Protein AF-A0A536Z4D2-F1 (afdb_monomer)

Sequence (82 aa):
MGLQGEIVDPLTRERRPLVDDVCATLDALRANARSDDDEALREIARCIEDGNDAAWLRQRFAETGSLGRVVGMQLERFAGKS

Structure (mmCIF, N/CA/C/O backbone):
data_AF-A0A536Z4D2-F1
#
_entry.id   AF-A0A536Z4D2-F1
#
loop_
_atom_site.group_PDB
_atom_site.id
_atom_site.type_symbol
_atom_site.label_atom_id
_atom_site.label_alt_id
_atom_site.label_comp_id
_atom_site.label_asym_id
_atom_site.label_entity_id
_atom_site.label_seq_id
_atom_site.pdbx_PDB_ins_code
_atom_site.Cartn_x
_atom_site.Cartn_y
_atom_site.Cartn_z
_atom_site.occupancy
_atom_site.B_iso_or_equiv
_atom_site.auth_seq_id
_atom_site.auth_comp_id
_atom_site.auth_asym_id
_atom_site.auth_atom_id
_atom_site.pdbx_PDB_model_num
ATOM 1 N N . MET A 1 1 ? -9.520 -1.627 -2.777 1.00 60.56 1 MET A N 1
ATOM 2 C CA . MET A 1 1 ? -8.318 -1.184 -2.023 1.00 60.56 1 MET A CA 1
ATOM 3 C C . MET A 1 1 ? -7.459 -0.298 -2.910 1.00 60.56 1 MET A C 1
ATOM 5 O O . MET A 1 1 ? -7.603 -0.406 -4.113 1.00 60.56 1 MET A O 1
ATOM 9 N N . GLY A 1 2 ? -6.577 0.544 -2.356 1.00 71.06 2 GLY A N 1
ATOM 10 C CA . GLY A 1 2 ? -5.794 1.519 -3.141 1.00 71.06 2 GLY A CA 1
ATOM 11 C C . GLY A 1 2 ? -5.032 0.933 -4.341 1.00 71.06 2 GLY A C 1
ATOM 12 O O . GLY A 1 2 ? -5.036 1.542 -5.399 1.00 71.06 2 GLY A O 1
ATOM 13 N N . LEU A 1 3 ? -4.483 -0.282 -4.214 1.00 78.75 3 LEU A N 1
ATOM 14 C CA . LEU A 1 3 ? -3.763 -0.984 -5.292 1.00 78.75 3 LEU A CA 1
ATOM 15 C C . LEU A 1 3 ? -4.661 -1.534 -6.418 1.00 78.75 3 LEU A C 1
ATOM 17 O O . LEU A 1 3 ? -4.156 -1.903 -7.468 1.00 78.75 3 LEU A O 1
ATOM 21 N N . GLN A 1 4 ? -5.984 -1.556 -6.230 1.00 80.12 4 GLN A N 1
ATOM 22 C CA . GLN A 1 4 ? -6.955 -1.908 -7.280 1.00 80.12 4 GLN A CA 1
ATOM 23 C C . GLN A 1 4 ? -7.306 -0.708 -8.179 1.00 80.12 4 GLN A C 1
ATOM 25 O O . GLN A 1 4 ? -8.248 -0.783 -8.962 1.00 80.12 4 GLN A O 1
ATOM 30 N N . GLY A 1 5 ? -6.619 0.426 -8.008 1.00 87.06 5 GLY A N 1
ATOM 31 C CA . GLY A 1 5 ? -6.785 1.603 -8.854 1.00 87.06 5 GLY A CA 1
ATOM 32 C C . GLY A 1 5 ? -6.097 1.462 -10.213 1.00 87.06 5 GLY A C 1
ATOM 33 O O . GLY A 1 5 ? -5.393 0.490 -10.484 1.00 87.06 5 GLY A O 1
ATOM 34 N N . GLU A 1 6 ? -6.273 2.481 -11.046 1.00 92.94 6 GLU A N 1
ATOM 35 C CA . GLU A 1 6 ? -5.559 2.643 -12.313 1.00 92.94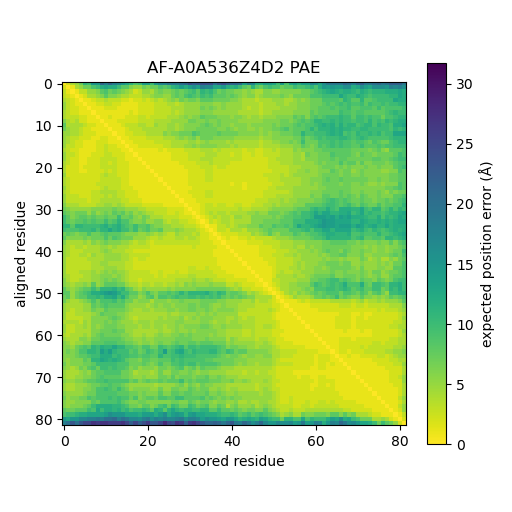 6 GLU A CA 1
ATOM 36 C C . GLU A 1 6 ? -4.567 3.804 -12.206 1.00 92.94 6 GLU A C 1
ATOM 38 O O . GLU A 1 6 ? -4.831 4.797 -11.523 1.00 92.94 6 GLU A O 1
ATOM 43 N N . ILE A 1 7 ? -3.458 3.702 -12.932 1.00 92.50 7 ILE A N 1
AT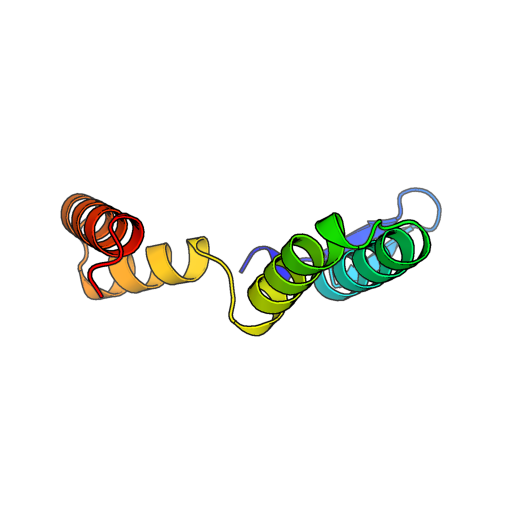OM 44 C CA . ILE A 1 7 ? -2.574 4.827 -13.236 1.00 92.50 7 ILE A CA 1
ATOM 45 C C . ILE A 1 7 ? -2.753 5.220 -14.704 1.00 92.50 7 ILE A C 1
ATOM 47 O O . ILE A 1 7 ? -3.001 4.369 -15.561 1.00 92.50 7 ILE A O 1
ATOM 51 N N . VAL A 1 8 ? -2.659 6.521 -14.984 1.00 94.31 8 VAL A N 1
ATOM 52 C CA . VAL A 1 8 ? -2.699 7.068 -16.343 1.00 94.31 8 VAL A CA 1
ATOM 53 C C . VAL A 1 8 ? -1.308 7.562 -16.700 1.00 94.31 8 VAL A C 1
ATOM 55 O O . VAL A 1 8 ? -0.792 8.463 -16.036 1.00 94.31 8 VAL A O 1
ATOM 58 N N . ASP A 1 9 ? -0.721 7.009 -17.756 1.00 90.75 9 ASP A N 1
ATOM 59 C CA . ASP A 1 9 ? 0.509 7.547 -18.326 1.00 90.75 9 ASP A CA 1
ATOM 60 C C . ASP A 1 9 ? 0.207 8.930 -18.946 1.00 90.75 9 ASP A C 1
ATOM 62 O O . ASP A 1 9 ? -0.650 9.037 -19.829 1.00 90.75 9 ASP A O 1
ATOM 66 N N . PRO A 1 10 ? 0.855 10.021 -18.503 1.00 90.44 10 PRO A N 1
ATOM 67 C CA . PRO A 1 10 ? 0.534 11.362 -18.988 1.00 90.44 10 PRO A CA 1
ATOM 68 C C . PRO A 1 10 ? 0.991 11.616 -20.433 1.00 90.44 10 PRO A C 1
ATOM 70 O O . PRO A 1 10 ? 0.461 12.516 -21.088 1.00 90.44 10 PRO A O 1
ATOM 73 N N . LEU A 1 11 ? 1.964 10.849 -20.930 1.00 94.75 11 LEU A N 1
ATOM 74 C CA . LEU A 1 11 ? 2.522 10.968 -22.272 1.00 94.75 11 LEU A CA 1
ATOM 75 C C . LEU A 1 11 ? 1.694 10.169 -23.286 1.00 94.75 11 LEU A C 1
ATOM 77 O O . LEU A 1 11 ? 1.347 10.697 -24.342 1.00 94.75 11 LEU A O 1
ATOM 81 N N . THR A 1 12 ? 1.355 8.919 -22.965 1.00 95.06 12 THR A N 1
ATOM 82 C CA . THR A 1 12 ? 0.637 8.006 -23.874 1.00 95.06 12 THR A CA 1
ATOM 83 C C . THR A 1 12 ? -0.876 8.000 -23.655 1.00 95.06 12 THR A C 1
ATOM 85 O O . THR A 1 12 ? -1.621 7.593 -24.546 1.00 95.06 12 THR A O 1
ATOM 88 N N . ARG A 1 13 ? -1.346 8.490 -22.497 1.00 94.06 13 ARG A N 1
ATOM 89 C CA . ARG A 1 13 ? -2.736 8.400 -22.004 1.00 94.06 13 ARG A CA 1
ATOM 90 C C . ARG A 1 13 ? -3.228 6.974 -21.772 1.00 94.06 13 ARG A C 1
ATOM 92 O O . ARG A 1 13 ? -4.433 6.761 -21.617 1.00 94.06 13 ARG A O 1
ATOM 99 N N . GLU A 1 14 ? -2.319 6.009 -21.741 1.00 94.81 14 GLU A N 1
ATOM 100 C CA . GLU A 1 14 ? -2.646 4.626 -21.436 1.00 94.81 14 GLU A CA 1
ATOM 101 C C . GLU A 1 14 ? -3.071 4.490 -19.971 1.00 94.81 14 GLU A C 1
ATOM 103 O O . GLU A 1 14 ? -2.486 5.103 -19.076 1.00 94.81 14 GLU A O 1
ATOM 108 N N . ARG A 1 15 ? -4.112 3.690 -19.739 1.00 94.44 15 ARG A N 1
ATOM 109 C CA . ARG A 1 15 ? -4.564 3.294 -18.406 1.00 94.44 15 ARG A CA 1
ATOM 110 C C . ARG A 1 15 ? -4.046 1.902 -18.130 1.00 94.44 15 ARG A C 1
ATOM 112 O O . ARG A 1 15 ? -4.299 1.001 -18.926 1.00 94.44 15 ARG A O 1
ATOM 119 N N . ARG A 1 16 ? -3.389 1.721 -16.992 1.00 93.38 16 ARG A N 1
ATOM 120 C CA . ARG A 1 16 ? -2.957 0.398 -16.542 1.00 93.38 16 ARG A CA 1
ATOM 121 C C . ARG A 1 16 ? -3.293 0.176 -15.074 1.00 93.38 16 ARG A C 1
ATOM 123 O O . ARG A 1 16 ? -3.365 1.154 -14.320 1.00 93.38 16 ARG A O 1
ATOM 130 N N . PRO A 1 17 ? -3.505 -1.081 -14.654 1.00 92.19 17 PRO A N 1
ATOM 131 C CA . PRO A 1 17 ? -3.665 -1.396 -13.245 1.00 92.19 17 PRO A CA 1
ATOM 132 C C . PRO A 1 17 ? -2.459 -0.898 -12.445 1.00 92.19 17 PRO A C 1
ATOM 134 O O . PRO A 1 17 ? -1.311 -1.118 -12.829 1.00 92.19 17 PRO A O 1
ATOM 137 N N . LEU A 1 18 ? -2.716 -0.235 -11.317 1.00 90.75 18 LEU A N 1
ATOM 138 C CA . LEU A 1 18 ? -1.654 0.255 -10.435 1.00 90.75 18 LEU A CA 1
ATOM 139 C C . LEU A 1 18 ? -0.782 -0.898 -9.917 1.00 90.75 18 LEU A C 1
ATOM 141 O O . LEU A 1 18 ? 0.411 -0.723 -9.709 1.00 90.75 18 LEU A O 1
ATOM 145 N N . VAL A 1 19 ? -1.364 -2.085 -9.734 1.00 90.62 19 VAL A N 1
ATOM 146 C CA . VAL A 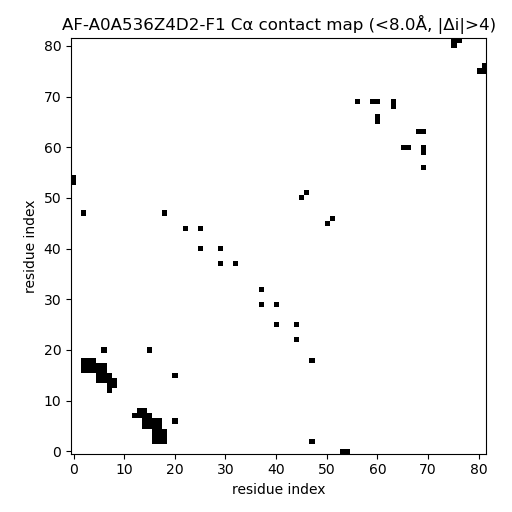1 19 ? -0.613 -3.284 -9.348 1.00 90.62 19 VAL A CA 1
ATOM 147 C C . VAL A 1 19 ? 0.447 -3.667 -10.382 1.00 90.62 19 VAL A C 1
ATOM 149 O O . VAL A 1 19 ? 1.591 -3.908 -10.006 1.00 90.62 19 VAL A O 1
ATOM 152 N N . ASP A 1 20 ? 0.108 -3.641 -11.670 1.00 91.06 20 ASP A N 1
ATOM 153 C CA . ASP A 1 20 ? 1.037 -4.002 -12.745 1.00 91.06 20 ASP A CA 1
ATOM 154 C C . ASP A 1 20 ? 2.178 -2.982 -12.842 1.00 91.06 20 ASP A C 1
ATOM 156 O O . ASP A 1 20 ? 3.339 -3.345 -13.023 1.00 91.06 20 ASP A O 1
ATOM 160 N N . ASP A 1 21 ? 1.852 -1.702 -12.651 1.00 92.06 21 ASP A N 1
ATOM 161 C CA . ASP A 1 21 ? 2.814 -0.600 -12.597 1.00 92.06 21 ASP A CA 1
ATOM 162 C C . ASP A 1 21 ? 3.819 -0.751 -11.443 1.00 92.06 21 ASP A C 1
ATOM 164 O O . ASP A 1 21 ? 5.034 -0.632 -11.638 1.00 92.06 21 ASP A O 1
ATOM 168 N N . VAL A 1 22 ? 3.324 -1.083 -10.247 1.00 91.31 22 VAL A N 1
ATOM 169 C CA . VAL A 1 22 ? 4.169 -1.320 -9.073 1.00 91.31 22 VAL A CA 1
ATOM 170 C C . VAL A 1 22 ? 5.039 -2.562 -9.276 1.00 91.31 22 VAL A C 1
ATOM 172 O O . VAL A 1 22 ? 6.232 -2.503 -8.986 1.00 91.31 22 VAL A O 1
ATOM 175 N N . CYS A 1 23 ? 4.498 -3.657 -9.817 1.00 91.69 23 CYS A N 1
ATOM 176 C CA . CYS A 1 23 ? 5.274 -4.862 -10.125 1.00 91.69 23 CYS A CA 1
ATOM 177 C C . CYS A 1 23 ? 6.409 -4.571 -11.116 1.00 91.69 23 CYS A C 1
ATOM 179 O O . CYS A 1 23 ? 7.563 -4.899 -10.836 1.00 91.69 23 CYS A O 1
ATOM 181 N N . ALA A 1 24 ? 6.113 -3.874 -12.218 1.00 92.62 24 ALA A N 1
ATOM 182 C CA . ALA A 1 24 ? 7.124 -3.470 -13.194 1.00 92.62 24 ALA A CA 1
ATOM 183 C C . ALA A 1 24 ? 8.203 -2.567 -12.568 1.00 92.62 24 ALA A C 1
ATOM 185 O O . ALA A 1 24 ? 9.390 -2.691 -12.877 1.00 92.62 24 ALA A O 1
ATOM 186 N N . THR A 1 25 ? 7.808 -1.685 -11.647 1.00 92.69 25 THR A N 1
ATOM 187 C CA . THR A 1 25 ? 8.743 -0.836 -10.900 1.00 92.69 25 THR A CA 1
ATOM 188 C C . THR A 1 25 ? 9.642 -1.662 -9.979 1.00 92.69 25 THR A C 1
ATOM 190 O O . THR A 1 25 ? 10.852 -1.441 -9.954 1.00 92.69 25 THR A O 1
ATOM 193 N N . LEU A 1 26 ? 9.092 -2.640 -9.251 1.00 93.62 26 LEU A N 1
ATOM 194 C CA . LEU A 1 26 ? 9.883 -3.536 -8.402 1.00 93.62 26 LEU A CA 1
ATOM 195 C C . LEU A 1 26 ? 10.900 -4.334 -9.224 1.00 93.62 26 LEU A C 1
ATOM 197 O O . LEU A 1 26 ? 12.047 -4.458 -8.802 1.00 93.62 26 LEU A O 1
ATOM 201 N N . ASP A 1 27 ? 10.523 -4.816 -10.408 1.00 92.38 27 ASP A N 1
ATOM 202 C CA . ASP A 1 27 ? 11.443 -5.522 -11.306 1.00 92.38 27 ASP A CA 1
ATOM 203 C C . ASP A 1 27 ? 12.574 -4.616 -11.814 1.00 92.38 27 ASP A C 1
ATOM 205 O O . ASP A 1 27 ? 13.741 -5.018 -11.818 1.00 92.38 27 ASP A O 1
ATOM 209 N N . ALA A 1 28 ? 12.267 -3.362 -12.158 1.00 94.06 28 ALA A N 1
ATOM 210 C CA . ALA A 1 28 ? 13.277 -2.377 -12.545 1.00 94.06 28 ALA A CA 1
ATOM 211 C C . ALA A 1 28 ? 14.243 -2.033 -11.392 1.00 94.06 28 ALA A C 1
ATOM 213 O O . ALA A 1 28 ? 15.445 -1.848 -11.614 1.00 94.06 28 ALA A O 1
ATOM 214 N N . LEU A 1 29 ? 13.740 -1.976 -10.154 1.00 93.69 29 LEU A N 1
ATOM 215 C CA . LEU A 1 29 ? 14.558 -1.753 -8.960 1.00 93.69 29 LEU A CA 1
ATOM 216 C C . LEU A 1 29 ? 15.451 -2.957 -8.653 1.00 93.69 29 LEU A C 1
ATOM 218 O O . LEU A 1 29 ? 16.635 -2.766 -8.384 1.00 93.69 29 LEU A O 1
ATOM 222 N N . ARG A 1 30 ? 14.931 -4.188 -8.765 1.00 91.06 30 ARG A N 1
ATOM 223 C CA . ARG A 1 30 ? 15.696 -5.432 -8.545 1.00 91.06 30 ARG A CA 1
ATOM 224 C C . ARG A 1 30 ? 16.948 -5.511 -9.410 1.00 91.06 30 ARG A C 1
ATOM 226 O O . ARG A 1 30 ? 17.981 -5.960 -8.929 1.00 91.06 30 ARG A O 1
ATOM 233 N N . ALA A 1 31 ? 16.884 -5.027 -10.650 1.00 88.69 31 ALA A N 1
ATOM 234 C CA . ALA A 1 31 ? 18.035 -5.005 -11.553 1.00 88.69 31 ALA A CA 1
ATOM 235 C C . ALA A 1 31 ? 19.222 -4.167 -11.030 1.00 88.69 31 ALA A C 1
ATOM 237 O O . ALA A 1 31 ? 20.353 -4.375 -11.463 1.00 88.69 31 ALA A O 1
ATOM 238 N N . ASN A 1 32 ? 18.973 -3.235 -10.105 1.00 89.50 32 ASN A N 1
ATOM 239 C CA . ASN A 1 32 ? 19.972 -2.330 -9.533 1.00 89.50 32 ASN A CA 1
ATOM 240 C C . ASN A 1 32 ? 20.124 -2.486 -8.008 1.00 89.50 32 ASN A C 1
ATOM 242 O O . ASN A 1 32 ? 20.912 -1.765 -7.394 1.00 89.50 32 ASN A O 1
ATOM 246 N N . ALA A 1 33 ? 19.358 -3.391 -7.397 1.00 89.31 33 ALA A N 1
ATOM 247 C CA . ALA A 1 33 ? 19.302 -3.588 -5.958 1.00 89.31 33 ALA A CA 1
ATOM 248 C C . ALA A 1 33 ? 20.586 -4.241 -5.437 1.00 89.31 33 ALA A C 1
ATOM 250 O O . ALA A 1 33 ? 21.168 -5.123 -6.077 1.00 89.31 33 ALA A O 1
ATOM 251 N N . ARG A 1 34 ? 21.025 -3.830 -4.245 1.00 91.88 34 ARG A N 1
ATOM 252 C CA . ARG A 1 34 ? 22.054 -4.564 -3.504 1.00 91.88 34 ARG A CA 1
ATOM 253 C C . ARG A 1 34 ? 21.420 -5.770 -2.816 1.00 91.88 34 ARG A C 1
ATOM 255 O O . ARG A 1 34 ? 20.205 -5.841 -2.654 1.00 91.88 34 ARG A O 1
ATOM 262 N N . SER A 1 35 ? 22.257 -6.701 -2.362 1.00 85.00 35 SER A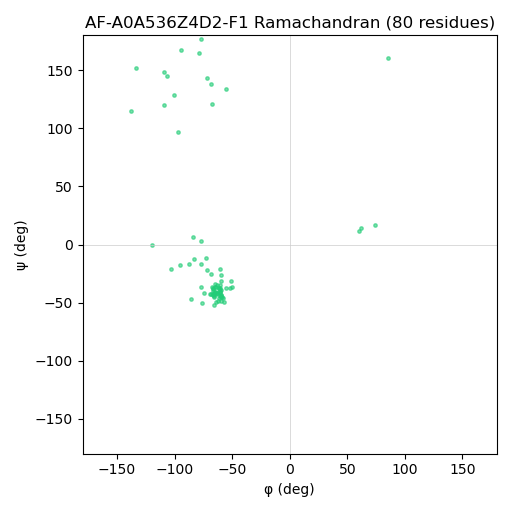 N 1
ATOM 263 C CA . SER A 1 35 ? 21.819 -7.860 -1.567 1.00 85.00 35 SER A CA 1
ATOM 264 C C . SER A 1 35 ? 20.935 -7.467 -0.383 1.00 85.00 35 SER A C 1
ATOM 266 O O . SER A 1 35 ? 19.974 -8.163 -0.074 1.00 85.00 35 SER A O 1
ATOM 268 N N . ASP A 1 36 ? 21.243 -6.334 0.244 1.00 89.81 36 ASP A N 1
ATOM 269 C CA . ASP A 1 36 ? 20.587 -5.874 1.468 1.00 89.81 36 ASP A CA 1
ATOM 270 C C . ASP A 1 36 ? 19.198 -5.263 1.190 1.00 89.81 36 ASP A C 1
ATOM 272 O O . ASP A 1 36 ? 18.375 -5.162 2.096 1.00 89.81 36 ASP A O 1
ATOM 276 N N . ASP A 1 37 ? 18.903 -4.905 -0.065 1.00 89.69 37 ASP A N 1
ATOM 277 C CA . ASP A 1 37 ? 17.623 -4.312 -0.479 1.00 89.69 37 ASP A CA 1
ATOM 278 C C . ASP A 1 37 ? 16.566 -5.381 -0.835 1.00 89.69 37 ASP A C 1
ATOM 280 O O . ASP A 1 37 ? 15.367 -5.100 -0.910 1.00 89.69 37 ASP A O 1
ATOM 284 N N . ASP A 1 38 ? 16.997 -6.625 -1.058 1.00 87.94 38 ASP A N 1
ATOM 285 C CA . ASP A 1 38 ? 16.171 -7.720 -1.579 1.00 87.94 38 ASP A CA 1
ATOM 286 C C . ASP A 1 38 ? 15.041 -8.123 -0.612 1.00 87.94 38 ASP A C 1
ATOM 288 O O . ASP A 1 38 ? 13.924 -8.443 -1.026 1.00 87.94 38 ASP A O 1
ATOM 292 N N . GLU A 1 39 ? 15.286 -8.046 0.700 1.00 89.81 39 GLU A N 1
ATOM 293 C CA . GLU A 1 39 ? 14.255 -8.302 1.712 1.00 89.81 39 GLU A CA 1
ATOM 294 C C . GLU A 1 39 ? 13.139 -7.252 1.679 1.00 89.81 39 GLU A C 1
ATOM 296 O O . GLU A 1 39 ? 11.959 -7.610 1.652 1.00 89.81 39 GLU A O 1
ATOM 301 N N . ALA A 1 40 ? 13.493 -5.968 1.586 1.00 90.69 40 ALA A N 1
ATOM 302 C CA . ALA A 1 40 ? 12.5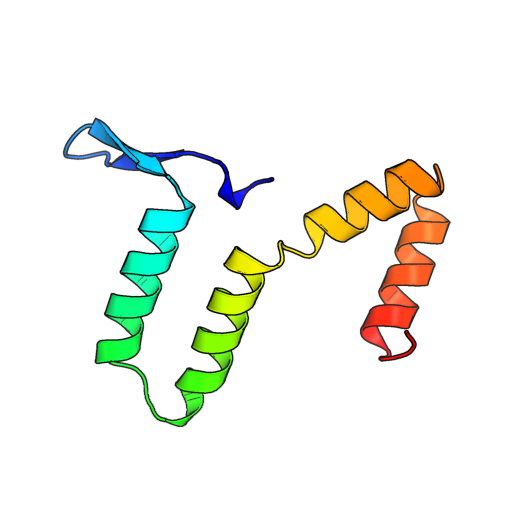16 -4.888 1.497 1.00 90.69 40 ALA A CA 1
ATOM 303 C C . ALA A 1 40 ? 11.675 -4.995 0.213 1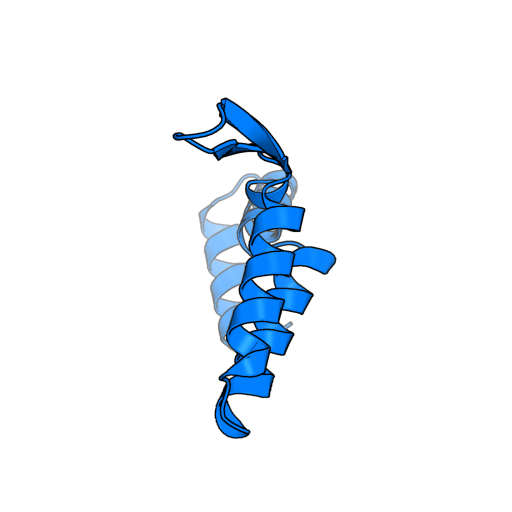.00 90.69 40 ALA A C 1
ATOM 305 O O . ALA A 1 40 ? 10.452 -4.855 0.253 1.00 90.69 40 ALA A O 1
ATOM 306 N N . LEU A 1 41 ? 12.305 -5.315 -0.923 1.00 92.19 41 LEU A N 1
ATOM 307 C CA . LEU A 1 41 ? 11.599 -5.514 -2.194 1.00 92.19 41 LEU A CA 1
ATOM 308 C C . LEU A 1 41 ? 10.651 -6.724 -2.150 1.00 92.19 41 LEU A C 1
ATOM 310 O O . LEU A 1 41 ? 9.556 -6.670 -2.718 1.00 92.19 41 LEU A O 1
ATOM 314 N N . ARG A 1 42 ? 11.026 -7.808 -1.457 1.00 89.56 42 ARG A N 1
ATOM 315 C CA . ARG A 1 42 ? 10.133 -8.952 -1.201 1.00 89.56 42 ARG A CA 1
ATOM 316 C C . ARG A 1 42 ? 8.969 -8.607 -0.277 1.00 89.56 42 ARG A C 1
ATOM 318 O O . ARG A 1 42 ? 7.881 -9.148 -0.459 1.00 89.56 42 ARG A O 1
ATOM 325 N N . GLU A 1 43 ? 9.180 -7.757 0.721 1.00 89.31 43 GLU A N 1
ATOM 326 C CA . GLU A 1 43 ? 8.118 -7.324 1.636 1.00 89.31 43 GLU A CA 1
ATOM 327 C C . GLU A 1 43 ? 7.061 -6.482 0.912 1.00 89.31 43 GLU A C 1
ATOM 329 O O . GLU A 1 43 ? 5.861 -6.710 1.074 1.00 89.31 43 GLU A O 1
ATOM 334 N N . ILE A 1 44 ? 7.493 -5.569 0.036 1.00 89.19 44 ILE A N 1
ATOM 335 C CA . ILE A 1 44 ? 6.569 -4.776 -0.786 1.00 89.19 44 ILE A CA 1
ATOM 336 C C . ILE A 1 44 ? 5.780 -5.689 -1.732 1.00 89.19 44 ILE A C 1
ATOM 338 O O . ILE A 1 44 ? 4.570 -5.517 -1.863 1.00 89.19 44 ILE A O 1
ATOM 342 N N . ALA A 1 45 ? 6.430 -6.686 -2.344 1.00 88.88 45 ALA A N 1
ATOM 343 C CA . ALA A 1 45 ? 5.742 -7.670 -3.181 1.00 88.88 45 ALA A CA 1
ATOM 344 C C . ALA A 1 45 ? 4.669 -8.452 -2.397 1.00 88.88 45 ALA A C 1
ATOM 346 O O . ALA A 1 45 ? 3.539 -8.567 -2.864 1.00 88.88 45 ALA A O 1
ATOM 347 N N . ARG A 1 46 ? 4.964 -8.892 -1.166 1.00 87.62 46 ARG A N 1
ATOM 348 C CA . ARG A 1 46 ? 3.966 -9.540 -0.292 1.00 87.62 46 ARG A CA 1
ATOM 349 C C . ARG A 1 46 ? 2.783 -8.631 0.036 1.00 87.62 46 ARG A C 1
ATOM 351 O O . ARG A 1 46 ? 1.642 -9.071 -0.031 1.00 87.62 46 ARG A O 1
ATOM 358 N N . CYS A 1 47 ? 3.021 -7.347 0.307 1.00 85.12 47 CYS A N 1
ATOM 359 C CA . CYS A 1 47 ? 1.944 -6.377 0.555 1.00 85.12 47 CYS A CA 1
ATOM 360 C C . CYS A 1 47 ? 0.971 -6.218 -0.629 1.00 85.12 47 CYS A C 1
ATOM 362 O O . CYS A 1 47 ? -0.179 -5.808 -0.435 1.00 85.12 47 CYS A O 1
ATOM 364 N N . ILE A 1 48 ? 1.432 -6.489 -1.854 1.00 83.94 48 ILE A N 1
ATOM 365 C CA . ILE A 1 48 ? 0.599 -6.460 -3.060 1.00 83.94 48 ILE A CA 1
ATOM 366 C C . ILE A 1 48 ? -0.323 -7.684 -3.107 1.00 83.94 48 ILE A C 1
ATOM 368 O O . ILE A 1 48 ? -1.501 -7.532 -3.431 1.00 83.94 48 ILE A O 1
ATOM 372 N N . GLU A 1 49 ? 0.194 -8.863 -2.759 1.00 79.88 49 GLU A N 1
ATOM 373 C CA . GLU A 1 49 ? -0.535 -10.139 -2.792 1.00 79.88 49 GLU A CA 1
ATOM 374 C C . GLU A 1 49 ? -1.519 -10.277 -1.619 1.00 79.88 49 GLU A C 1
ATOM 376 O O . GLU A 1 49 ? -2.705 -10.538 -1.827 1.00 79.88 49 GLU A O 1
ATOM 381 N N . ASP A 1 50 ? -1.049 -10.034 -0.394 1.00 77.88 50 ASP A N 1
ATOM 382 C CA . ASP A 1 50 ? -1.807 -10.265 0.845 1.00 77.88 50 ASP A CA 1
ATOM 383 C C . ASP A 1 50 ? -2.749 -9.099 1.202 1.00 77.88 50 ASP A C 1
ATOM 385 O O . ASP A 1 50 ? -3.632 -9.210 2.060 1.00 77.88 50 ASP A O 1
ATOM 389 N N . GLY A 1 51 ? -2.579 -7.961 0.525 1.00 73.56 51 GLY A N 1
ATOM 390 C CA . GLY A 1 51 ? -3.247 -6.706 0.836 1.00 73.56 51 GLY A CA 1
ATOM 391 C C . GLY A 1 51 ? -2.522 -5.893 1.912 1.00 73.56 51 GLY A C 1
ATOM 392 O O . GLY A 1 51 ? -1.698 -6.378 2.680 1.00 73.56 51 GLY A O 1
ATOM 393 N N . ASN A 1 52 ? -2.832 -4.597 1.962 1.00 77.88 52 ASN A N 1
ATOM 394 C CA . ASN A 1 52 ? -2.129 -3.656 2.835 1.00 77.88 52 ASN A CA 1
ATOM 395 C C . ASN A 1 52 ? -2.824 -3.429 4.187 1.00 77.88 52 ASN A C 1
ATOM 397 O O . ASN A 1 52 ? -4.010 -3.722 4.363 1.00 77.88 52 ASN A O 1
ATOM 401 N N . ASP A 1 53 ? -2.107 -2.794 5.115 1.00 84.25 53 ASP A N 1
ATOM 402 C CA . ASP A 1 53 ? -2.605 -2.425 6.448 1.00 84.25 53 ASP A CA 1
ATOM 403 C C . ASP A 1 53 ? -3.942 -1.673 6.416 1.00 84.25 53 ASP A C 1
ATOM 405 O O . ASP A 1 53 ? -4.789 -1.849 7.292 1.00 84.25 53 ASP A O 1
ATOM 409 N N . ALA A 1 54 ? -4.210 -0.884 5.372 1.00 84.94 54 ALA A N 1
ATOM 410 C CA . ALA A 1 54 ? -5.481 -0.183 5.262 1.00 84.94 54 ALA A CA 1
ATOM 411 C C . ALA A 1 54 ? -6.676 -1.130 5.019 1.00 84.94 54 ALA A C 1
ATOM 413 O O . ALA A 1 54 ? -7.800 -0.757 5.356 1.00 84.94 54 ALA A O 1
ATOM 414 N N . ALA A 1 55 ? -6.493 -2.328 4.440 1.00 85.62 55 ALA A N 1
ATOM 415 C CA . ALA A 1 55 ? -7.564 -3.344 4.400 1.00 85.62 55 ALA A CA 1
ATOM 416 C C . ALA A 1 55 ? -7.865 -3.809 5.797 1.00 85.62 55 ALA A C 1
ATOM 418 O O . ALA A 1 55 ? -9.022 -3.794 6.203 1.00 85.62 55 ALA A O 1
ATOM 419 N N . TRP A 1 56 ? -6.810 -4.206 6.499 1.00 88.75 56 TRP A N 1
ATOM 420 C CA . TRP A 1 56 ? -6.926 -4.749 7.829 1.00 88.75 56 TRP A CA 1
ATOM 421 C C . TRP A 1 56 ? -7.619 -3.744 8.754 1.00 88.75 56 TRP A C 1
ATOM 423 O O . TRP A 1 56 ? -8.601 -4.095 9.400 1.00 88.75 56 TRP A O 1
ATOM 433 N N . LEU A 1 57 ? -7.224 -2.466 8.716 1.00 91.50 57 LEU A N 1
ATOM 434 C CA . LEU A 1 57 ? -7.869 -1.404 9.496 1.00 91.50 57 LEU A CA 1
ATOM 435 C C . LEU A 1 57 ? -9.357 -1.247 9.157 1.00 91.50 57 LEU A C 1
ATOM 437 O O . LEU A 1 57 ? -10.191 -1.162 10.060 1.00 91.50 57 LEU A O 1
ATOM 441 N N . ARG A 1 58 ? -9.716 -1.241 7.865 1.00 90.75 58 ARG A N 1
ATOM 442 C CA . ARG A 1 58 ? -11.123 -1.154 7.437 1.00 90.75 58 ARG A CA 1
ATOM 443 C C . ARG A 1 58 ? -11.929 -2.375 7.865 1.00 90.75 58 ARG A C 1
ATOM 445 O O . ARG A 1 58 ? -13.060 -2.211 8.309 1.00 90.75 58 ARG A O 1
ATOM 452 N N . GLN A 1 59 ? -11.354 -3.569 7.764 1.00 91.50 59 GLN A N 1
ATOM 453 C CA . GLN A 1 59 ? -11.992 -4.807 8.195 1.00 91.50 59 GLN A CA 1
ATOM 454 C C . GLN A 1 59 ? -12.232 -4.802 9.710 1.00 91.50 59 GLN A C 1
ATOM 456 O O . GLN A 1 59 ? -13.356 -5.023 10.150 1.00 91.50 59 GLN A O 1
ATOM 461 N N . ARG A 1 60 ? -11.216 -4.467 10.515 1.00 95.00 60 ARG A N 1
ATOM 462 C CA . ARG A 1 60 ? -11.351 -4.370 11.977 1.00 95.00 60 ARG A CA 1
ATOM 463 C C . ARG A 1 60 ? -12.361 -3.303 12.387 1.00 95.00 60 ARG A C 1
ATOM 465 O O . ARG A 1 60 ? -13.114 -3.501 13.340 1.00 95.00 60 ARG A O 1
ATOM 472 N N . PHE A 1 61 ? -12.420 -2.180 11.673 1.00 95.81 61 PHE A N 1
ATOM 473 C CA . PHE A 1 61 ? -13.446 -1.171 11.923 1.00 95.81 61 PHE A CA 1
ATOM 474 C C . PHE A 1 61 ? -14.847 -1.687 11.580 1.00 95.81 61 PHE A C 1
ATOM 476 O O . PHE A 1 61 ? -15.758 -1.507 12.381 1.00 95.81 61 PH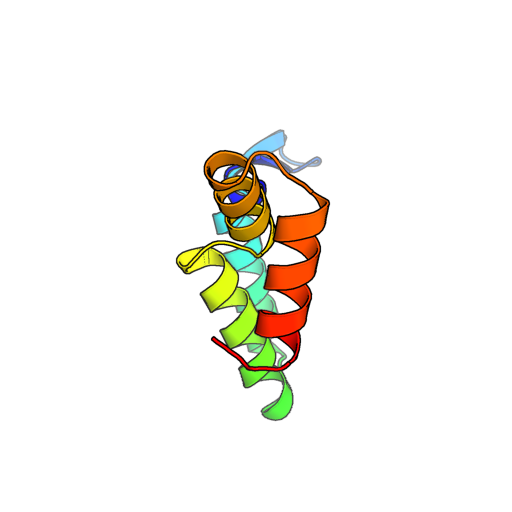E A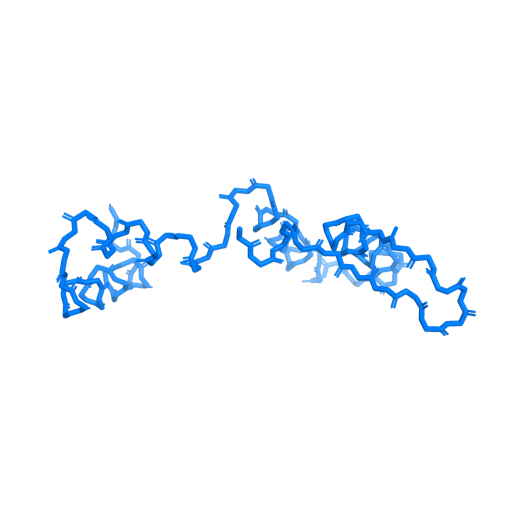 O 1
ATOM 483 N N . ALA A 1 62 ? -15.016 -2.372 10.445 1.00 96.12 62 ALA A N 1
ATOM 484 C CA . ALA A 1 62 ? -16.292 -2.974 10.059 1.00 96.12 62 ALA A CA 1
ATOM 485 C C . ALA A 1 62 ? -16.782 -4.024 11.075 1.00 96.12 62 ALA A C 1
ATOM 487 O O . ALA A 1 62 ? -17.978 -4.115 11.328 1.00 96.12 62 ALA A O 1
ATOM 488 N N . GLU A 1 63 ? -15.866 -4.777 11.689 1.00 95.69 63 GLU A N 1
ATOM 489 C CA . GLU A 1 63 ? -16.179 -5.786 12.711 1.00 95.69 63 GLU A CA 1
ATOM 490 C C . GLU A 1 63 ? -16.483 -5.179 14.091 1.00 95.69 63 GLU A C 1
ATOM 492 O O . GLU A 1 63 ? -17.320 -5.698 14.826 1.00 95.69 63 GLU A O 1
ATOM 497 N N . THR A 1 64 ? -15.796 -4.099 14.475 1.00 96.19 64 THR A N 1
ATOM 498 C CA . THR A 1 64 ? -15.863 -3.557 15.846 1.00 96.19 64 THR A CA 1
ATOM 499 C C . THR A 1 64 ? -16.720 -2.303 15.993 1.00 96.19 64 THR A C 1
ATOM 501 O O . THR A 1 64 ? -17.097 -1.962 17.114 1.00 96.19 64 THR A O 1
ATOM 504 N N . GLY A 1 65 ? -16.960 -1.565 14.906 1.00 96.38 65 GLY A N 1
ATOM 505 C CA . GLY A 1 65 ? -17.629 -0.260 14.904 1.00 96.38 65 GLY A CA 1
ATOM 506 C C . GLY A 1 65 ? -16.920 0.829 15.721 1.00 96.38 65 GLY A C 1
ATOM 507 O O . GLY A 1 65 ? -17.512 1.872 15.989 1.00 96.38 65 GLY A O 1
ATOM 508 N N . SER A 1 66 ? -15.674 0.608 16.161 1.00 96.44 66 SER A N 1
ATOM 509 C CA . SER A 1 66 ? -14.996 1.475 17.131 1.00 96.44 66 SER A CA 1
ATOM 510 C C . SER A 1 66 ? -13.540 1.726 16.760 1.00 96.44 66 SER A C 1
ATOM 512 O O . SER A 1 66 ? -12.698 0.832 16.839 1.00 96.44 66 SER A O 1
ATOM 514 N N . LEU A 1 67 ? -13.216 2.982 16.445 1.00 95.56 67 LEU A N 1
ATOM 515 C CA . LEU A 1 67 ? -11.841 3.395 16.147 1.00 95.56 67 LEU A CA 1
ATOM 516 C C . LEU A 1 67 ? -10.886 3.138 17.319 1.00 95.56 67 LEU A C 1
ATOM 518 O O . LEU A 1 67 ? -9.768 2.687 17.097 1.00 95.56 67 LEU A O 1
ATOM 522 N N . GLY A 1 68 ? -11.325 3.359 18.563 1.00 96.25 68 GLY A N 1
ATOM 523 C CA . GLY A 1 68 ? -10.493 3.106 19.744 1.00 96.25 68 GLY A CA 1
ATOM 524 C C . GLY A 1 68 ? -10.074 1.638 19.865 1.00 96.25 68 GLY A C 1
ATOM 525 O O . GLY A 1 68 ? -8.921 1.350 20.178 1.00 96.25 68 GLY A O 1
ATOM 526 N N . ARG A 1 69 ? -10.979 0.704 19.538 1.00 95.94 69 ARG A N 1
ATOM 527 C CA . ARG A 1 69 ? -10.662 -0.733 19.510 1.00 95.94 69 ARG A CA 1
ATOM 528 C C . ARG A 1 69 ? -9.693 -1.078 18.386 1.00 95.94 69 ARG A C 1
ATOM 530 O O . ARG A 1 69 ? -8.750 -1.822 18.624 1.00 95.94 69 ARG A O 1
ATOM 537 N N . VAL A 1 70 ? -9.893 -0.512 17.195 1.00 97.06 70 VAL A N 1
ATOM 538 C CA . VAL A 1 70 ? -8.982 -0.711 16.056 1.00 97.06 70 VAL A CA 1
ATOM 539 C C . VAL A 1 70 ? -7.568 -0.231 16.388 1.00 97.06 70 VAL A C 1
ATOM 541 O O . VAL A 1 70 ? -6.611 -0.947 16.117 1.00 97.06 70 VAL A O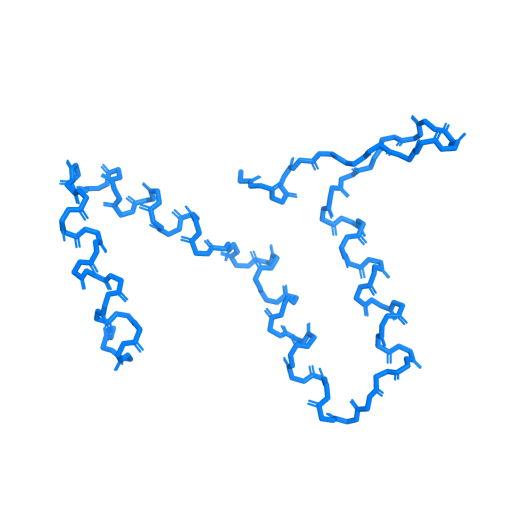 1
ATOM 544 N N . VAL A 1 71 ? -7.424 0.937 17.024 1.00 95.69 71 VAL A N 1
ATOM 545 C CA . VAL A 1 71 ? -6.113 1.447 17.464 1.00 95.69 71 VAL A CA 1
ATOM 546 C C . VAL A 1 71 ? -5.479 0.520 18.501 1.00 95.69 71 VAL A C 1
ATOM 548 O O . VAL A 1 71 ? -4.297 0.214 18.384 1.00 95.69 71 VAL A O 1
ATOM 551 N N . GLY A 1 72 ? -6.254 0.021 19.471 1.00 95.88 72 GLY A N 1
ATOM 552 C CA . GLY A 1 72 ? -5.768 -0.972 20.436 1.00 95.88 72 GLY A CA 1
ATOM 553 C C . GLY A 1 72 ? -5.221 -2.232 19.757 1.00 95.88 72 GLY A C 1
ATOM 554 O O . GLY A 1 72 ? -4.082 -2.616 20.006 1.00 95.88 72 GLY A O 1
ATOM 555 N N . MET A 1 73 ? -5.983 -2.805 18.821 1.00 94.62 73 MET A N 1
ATOM 556 C CA . MET A 1 73 ? -5.555 -3.971 18.037 1.00 94.62 73 MET A CA 1
ATOM 557 C C . MET A 1 73 ? -4.307 -3.675 17.188 1.00 94.62 73 MET A C 1
ATOM 559 O O . MET A 1 73 ? -3.437 -4.530 17.054 1.00 94.62 73 MET A O 1
ATOM 563 N N . GLN A 1 74 ? -4.194 -2.470 16.615 1.00 93.81 74 GLN A N 1
ATOM 564 C CA . GLN A 1 74 ? -3.017 -2.079 15.830 1.00 93.81 74 GLN A CA 1
ATOM 565 C C . GLN A 1 74 ? -1.764 -1.971 16.707 1.00 93.81 74 GLN A C 1
ATOM 567 O O . GLN A 1 74 ? -0.682 -2.361 16.274 1.00 93.81 74 GLN A O 1
ATOM 572 N N . LEU A 1 75 ? -1.895 -1.475 17.941 1.00 94.94 75 LEU A N 1
ATOM 573 C CA . LEU A 1 75 ? -0.787 -1.423 18.898 1.00 94.94 75 LEU A CA 1
ATOM 574 C C . LEU A 1 75 ? -0.336 -2.826 19.324 1.00 94.94 75 LEU A C 1
ATOM 576 O O . LEU A 1 75 ? 0.865 -3.069 19.426 1.00 94.94 75 LEU A O 1
ATOM 580 N N . GLU A 1 76 ? -1.272 -3.752 19.541 1.00 94.25 76 GLU A N 1
ATOM 581 C CA . GLU A 1 76 ? -0.960 -5.158 19.840 1.00 94.25 76 GLU A CA 1
ATOM 582 C C . GLU A 1 76 ? -0.214 -5.822 18.677 1.00 94.25 76 GLU A C 1
ATOM 584 O O . GLU A 1 76 ? 0.869 -6.378 18.882 1.00 94.25 76 GLU A O 1
ATOM 589 N N . ARG A 1 77 ? -0.726 -5.658 17.449 1.00 90.94 77 ARG A N 1
ATOM 590 C CA . ARG A 1 77 ? -0.088 -6.157 16.225 1.00 90.94 77 ARG A CA 1
ATOM 591 C C . ARG A 1 77 ? 1.317 -5.583 16.039 1.00 90.94 77 ARG A C 1
ATOM 593 O O . ARG A 1 77 ? 2.246 -6.334 15.758 1.00 90.94 77 ARG A O 1
ATOM 600 N N . PHE A 1 78 ? 1.490 -4.276 16.237 1.00 88.38 78 PHE A N 1
ATOM 601 C CA . PHE A 1 78 ? 2.797 -3.616 16.150 1.00 88.38 78 PHE A CA 1
ATOM 602 C C . PHE A 1 78 ? 3.782 -4.132 17.208 1.00 88.38 78 PHE A C 1
ATOM 604 O O . PHE A 1 78 ? 4.970 -4.279 16.937 1.00 88.38 78 PHE A O 1
ATOM 611 N N . ALA A 1 79 ? 3.292 -4.462 18.403 1.00 92.25 79 ALA A N 1
ATOM 612 C CA . ALA A 1 79 ? 4.092 -5.064 19.465 1.00 92.25 79 ALA A CA 1
ATOM 613 C C . ALA A 1 79 ? 4.384 -6.566 19.254 1.00 92.25 79 ALA A C 1
ATOM 615 O O . ALA A 1 79 ? 4.978 -7.188 20.136 1.00 92.25 79 ALA A O 1
ATOM 616 N N . GLY A 1 80 ? 3.951 -7.165 18.136 1.00 86.69 80 GLY A N 1
ATOM 617 C CA . GLY A 1 80 ? 4.130 -8.590 17.837 1.00 86.69 80 GLY A CA 1
ATOM 618 C C . GLY A 1 80 ? 3.226 -9.519 18.651 1.00 86.69 80 GLY A C 1
ATOM 619 O O . GLY A 1 80 ? 3.502 -10.712 18.753 1.00 86.69 80 GLY A O 1
ATOM 620 N N . LYS A 1 81 ? 2.162 -8.987 19.260 1.00 74.81 81 LYS A N 1
ATOM 621 C CA . LYS A 1 81 ? 1.161 -9.763 19.995 1.00 74.81 81 LYS A CA 1
ATOM 622 C C . LYS A 1 81 ? -0.007 -10.001 19.047 1.00 74.81 81 LYS A C 1
ATOM 624 O O . LYS A 1 81 ? -0.833 -9.112 18.860 1.00 74.81 81 LYS A O 1
ATOM 629 N N . SER A 1 82 ? -0.027 -11.164 18.403 1.00 60.19 82 SER A N 1
ATOM 630 C CA . SER A 1 82 ? -1.138 -11.606 17.557 1.00 60.19 82 SER A CA 1
ATOM 631 C C . SER A 1 82 ? -1.630 -12.977 17.970 1.00 60.19 82 SER A C 1
ATOM 633 O O . SER A 1 82 ? -0.815 -13.770 18.488 1.00 60.19 82 SER A O 1
#

Radius of gyration: 16.66 Å; Cα contacts (8 Å, |Δi|>4): 47; chains: 1; bounding box: 40×23×44 Å

Nearest PDB structures (foldseek):
  1r8g-assembly1_B  TM=8.676E-01  e=3.984E-02  Escherichia coli

pLDDT: mean 89.49, std 7.17, range [60.19, 97.06]

Foldseek 3Di:
DVQQDWDADPVPRDIDRSLVVVVVVLVVCVVVDDPVCVVVSVVVVVCSVVPHPVVVLVVVCVVPVDPVVSVVVVVCVVVVND

Solvent-accessible surface area (backbone atoms only — not comparable to full-atom values): 4894 Å² total; per-residue (Å²): 110,84,63,76,38,71,43,68,42,89,87,80,66,47,76,42,53,35,50,59,53,50,51,55,49,52,55,61,45,58,79,73,52,55,84,84,47,51,62,60,57,51,51,55,53,45,38,68,74,78,49,48,70,70,54,55,53,52,51,46,29,72,76,62,78,32,70,71,58,42,52,51,53,50,52,34,49,74,72,70,53,124

Mean predicted aligned error: 5.54 Å

Secondary structure (DSSP, 8-state):
-GGGSEEE-TTT--EEEHHHHHHHHHHHHHTT--GGGHHHHHHHHHHHHS--HHHHHHHHHHHHS-HHHHHHHHHHHHTT--